Protein AF-A0A7C7T0P9-F1 (afdb_monomer)

pLDDT: mean 91.74, std 8.55, range [56.62, 98.0]

Nearest PDB structures (foldseek):
  3luq-assembly1_B  TM=8.293E-01  e=1.050E-03  Geobacter sulfurreducens PCA
  8isk-assembly1_A  TM=6.581E-01  e=5.173E-03  Zea mays
  6hmj-assembly2_D  TM=7.143E-01  e=9.553E-03  Nakamurella multipartita DSM 44233
  6e09-assembly2_C  TM=7.573E-01  e=3.683E-02  Helicobacter pylori SS1
  6e09-assembly1_A  TM=7.310E-01  e=6.802E-02  Helicobacter pylori SS1

Radius of gyration: 16.55 Å; Cα contacts (8 Å, |Δi|>4): 106; chains: 1; bounding box: 32×27×52 Å

Solvent-accessible surface area (backbone atoms only — not comparable to full-atom values): 4707 Å² total; per-residue (Å²): 114,56,74,69,59,54,51,52,53,52,53,51,48,52,48,31,57,71,71,57,47,70,48,72,69,44,77,42,85,45,46,46,97,89,65,49,79,38,37,30,34,34,30,35,39,54,37,59,52,97,88,65,49,62,79,46,70,51,75,48,76,41,81,40,43,71,58,52,53,52,52,51,52,54,48,53,60,60,75,75,107

Structure (mmCIF, N/CA/C/O backbone):
data_AF-A0A7C7T0P9-F1
#
_entry.id   AF-A0A7C7T0P9-F1
#
loop_
_atom_site.group_PDB
_atom_site.id
_atom_site.type_symbol
_atom_site.label_atom_id
_atom_site.label_alt_id
_atom_site.label_comp_id
_atom_site.label_asym_id
_atom_site.label_entity_id
_atom_site.label_seq_id
_atom_site.pdbx_PDB_ins_code
_atom_site.Cartn_x
_atom_site.Cartn_y
_atom_site.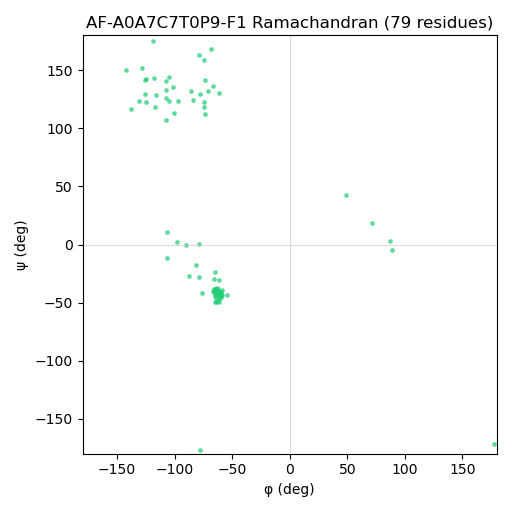Cartn_z
_atom_site.occupancy
_atom_site.B_iso_or_equiv
_atom_site.auth_seq_id
_atom_site.auth_comp_id
_atom_site.auth_asym_id
_atom_site.auth_atom_id
_atom_site.pdbx_PDB_model_num
ATOM 1 N N . MET A 1 1 ? -2.127 14.706 4.822 1.00 61.22 1 MET A N 1
ATOM 2 C CA . MET A 1 1 ? -0.982 13.773 4.924 1.00 61.22 1 MET A CA 1
ATOM 3 C C . MET A 1 1 ? 0.181 14.533 5.545 1.00 61.22 1 MET A C 1
ATOM 5 O O . MET A 1 1 ? 0.385 15.669 5.136 1.00 61.22 1 MET A O 1
ATOM 9 N N . SER A 1 2 ? 0.861 14.002 6.567 1.00 64.38 2 SER A N 1
ATOM 10 C CA . SER A 1 2 ? 2.079 14.647 7.090 1.00 64.38 2 SER A CA 1
ATOM 11 C C . SER A 1 2 ? 3.246 14.422 6.122 1.00 64.38 2 SER A C 1
ATOM 13 O O . SER A 1 2 ? 3.203 13.493 5.310 1.00 64.38 2 SER A O 1
ATOM 15 N N . ALA A 1 3 ? 4.279 15.265 6.200 1.00 69.50 3 ALA A N 1
ATOM 16 C CA . ALA A 1 3 ? 5.483 15.120 5.378 1.00 69.50 3 ALA A CA 1
ATOM 17 C C . ALA A 1 3 ? 6.175 13.762 5.611 1.00 69.50 3 ALA A C 1
ATOM 19 O O . ALA A 1 3 ? 6.567 13.103 4.651 1.00 69.50 3 ALA A O 1
ATOM 20 N N . ASP A 1 4 ? 6.218 13.299 6.864 1.00 72.38 4 ASP A N 1
ATOM 21 C CA . ASP A 1 4 ? 6.811 12.006 7.224 1.00 72.38 4 ASP A CA 1
ATOM 22 C C . ASP A 1 4 ? 6.049 10.821 6.618 1.00 72.38 4 ASP A C 1
ATOM 24 O O . ASP A 1 4 ? 6.660 9.909 6.064 1.00 72.38 4 ASP A O 1
ATOM 28 N N . SER A 1 5 ? 4.710 10.849 6.637 1.00 77.31 5 SER A N 1
ATOM 29 C CA . SER A 1 5 ? 3.912 9.788 6.011 1.00 77.31 5 SER A CA 1
ATOM 30 C C . SER A 1 5 ? 4.080 9.769 4.492 1.00 77.31 5 SER A C 1
ATOM 32 O O . SER A 1 5 ? 4.153 8.696 3.903 1.00 77.31 5 SER A O 1
ATOM 34 N N . ALA A 1 6 ? 4.176 10.937 3.847 1.00 83.81 6 ALA A N 1
ATOM 35 C CA . ALA A 1 6 ? 4.393 11.018 2.402 1.00 83.81 6 ALA A CA 1
ATOM 36 C C . ALA A 1 6 ? 5.734 10.394 1.983 1.00 83.81 6 ALA A C 1
ATOM 38 O O . ALA A 1 6 ? 5.793 9.676 0.985 1.00 83.81 6 ALA A O 1
ATOM 39 N N . LYS A 1 7 ? 6.789 10.632 2.771 1.00 88.38 7 LYS A N 1
ATOM 40 C CA . LYS A 1 7 ? 8.113 10.049 2.542 1.00 88.38 7 LYS A CA 1
ATOM 41 C C . LYS A 1 7 ? 8.082 8.524 2.645 1.00 88.38 7 LYS A C 1
ATOM 43 O O . LYS A 1 7 ? 8.557 7.858 1.731 1.00 88.38 7 LYS A O 1
ATOM 48 N N . GLN A 1 8 ? 7.464 7.984 3.697 1.00 87.94 8 GLN A N 1
ATOM 49 C CA . GLN A 1 8 ? 7.358 6.533 3.879 1.00 87.94 8 GLN A CA 1
ATOM 50 C C . GLN A 1 8 ? 6.640 5.864 2.701 1.00 87.94 8 GLN A C 1
ATOM 52 O O . GLN A 1 8 ? 7.107 4.851 2.190 1.00 87.94 8 GLN A O 1
ATOM 57 N N . TYR A 1 9 ? 5.536 6.450 2.222 1.00 89.25 9 TYR A N 1
ATOM 58 C CA . TYR A 1 9 ? 4.821 5.909 1.065 1.00 89.25 9 TYR A CA 1
ATOM 59 C C . TYR A 1 9 ? 5.690 5.839 -0.187 1.00 89.25 9 TYR A C 1
ATOM 61 O O . TYR A 1 9 ? 5.637 4.835 -0.893 1.00 89.25 9 TYR A O 1
ATOM 69 N N . ALA A 1 10 ? 6.481 6.881 -0.444 1.00 92.44 10 ALA A N 1
ATOM 70 C CA . ALA A 1 10 ? 7.376 6.922 -1.590 1.00 92.44 10 ALA A CA 1
ATOM 71 C C . ALA A 1 10 ? 8.505 5.886 -1.475 1.00 92.44 10 ALA A C 1
ATOM 73 O O . ALA A 1 10 ? 8.839 5.242 -2.466 1.00 92.44 10 ALA A O 1
ATOM 74 N N . GLU A 1 11 ? 9.073 5.698 -0.281 1.00 94.31 11 GLU A N 1
ATOM 75 C CA . GLU A 1 11 ? 10.101 4.679 -0.032 1.00 94.31 11 GLU A CA 1
ATOM 76 C C . GLU A 1 11 ? 9.551 3.262 -0.220 1.00 94.31 11 GLU A C 1
ATOM 78 O O . GLU A 1 11 ? 10.179 2.440 -0.893 1.00 94.31 11 GLU A O 1
ATOM 83 N N . ASP A 1 12 ? 8.352 2.997 0.303 1.00 92.81 12 ASP A N 1
ATOM 84 C CA . ASP A 1 12 ? 7.663 1.724 0.105 1.00 92.81 12 ASP A CA 1
ATOM 85 C C . ASP A 1 12 ? 7.390 1.484 -1.387 1.00 92.81 12 ASP A C 1
ATOM 87 O O . ASP A 1 12 ? 7.693 0.412 -1.906 1.00 92.81 12 ASP A O 1
ATOM 91 N N . ASP A 1 13 ? 6.886 2.491 -2.108 1.00 95.88 13 ASP A N 1
ATOM 92 C CA . ASP A 1 13 ? 6.617 2.387 -3.546 1.00 95.88 13 ASP A CA 1
ATOM 93 C C . ASP A 1 13 ? 7.886 2.115 -4.351 1.00 95.88 13 ASP A C 1
ATOM 95 O O . ASP A 1 13 ? 7.898 1.240 -5.215 1.00 95.88 13 ASP A O 1
ATOM 99 N N . GLN A 1 14 ? 8.982 2.807 -4.042 1.00 96.50 14 GLN A N 1
ATOM 100 C CA . GLN A 1 14 ? 10.272 2.565 -4.685 1.00 96.50 14 GLN A CA 1
ATOM 101 C C . GLN A 1 14 ? 10.803 1.157 -4.411 1.00 96.50 14 GLN A C 1
ATOM 103 O O . GLN A 1 14 ? 11.416 0.550 -5.293 1.00 96.50 14 GLN A O 1
ATOM 108 N N . ALA A 1 15 ? 10.594 0.627 -3.205 1.00 96.25 15 ALA A N 1
ATOM 109 C CA . ALA A 1 15 ? 10.967 -0.743 -2.889 1.00 96.25 15 ALA A CA 1
ATOM 110 C C . ALA A 1 15 ? 10.154 -1.742 -3.724 1.00 96.25 15 ALA A C 1
ATOM 112 O O . ALA A 1 15 ? 10.758 -2.586 -4.382 1.00 96.25 15 ALA A O 1
ATOM 113 N N . LEU A 1 16 ? 8.826 -1.594 -3.777 1.00 97.06 16 LEU A N 1
ATOM 114 C CA . LEU A 1 16 ? 7.945 -2.485 -4.543 1.00 97.06 16 LEU A CA 1
ATOM 115 C C . LEU A 1 16 ? 8.204 -2.411 -6.052 1.00 97.06 16 LEU A C 1
ATOM 117 O O . LEU A 1 16 ? 8.204 -3.436 -6.727 1.00 97.06 16 LEU A O 1
ATOM 121 N N . LEU A 1 17 ? 8.480 -1.220 -6.589 1.00 97.00 17 LEU A N 1
ATOM 122 C CA . LEU A 1 17 ? 8.867 -1.050 -7.993 1.00 97.00 17 LEU A CA 1
ATOM 123 C C . LEU A 1 17 ? 10.181 -1.770 -8.315 1.00 97.00 17 LEU A C 1
ATOM 125 O O . LEU A 1 17 ? 10.319 -2.346 -9.390 1.00 97.00 17 LEU A O 1
ATOM 129 N N . ARG A 1 18 ? 11.143 -1.750 -7.383 1.00 96.00 18 ARG A N 1
ATOM 130 C CA . ARG A 1 18 ? 12.454 -2.382 -7.564 1.00 96.00 18 ARG A CA 1
ATOM 131 C C . ARG A 1 18 ? 12.401 -3.900 -7.418 1.00 96.00 18 ARG A C 1
ATOM 133 O O . ARG A 1 18 ? 13.086 -4.590 -8.164 1.00 96.00 18 ARG A O 1
ATOM 140 N N . THR A 1 19 ? 11.661 -4.419 -6.439 1.00 96.38 19 THR A N 1
ATOM 141 C CA . THR A 1 19 ? 11.609 -5.867 -6.179 1.00 96.38 19 THR A CA 1
ATOM 142 C C . THR A 1 19 ? 10.541 -6.570 -7.010 1.00 96.38 19 THR A C 1
ATOM 144 O O . THR A 1 19 ? 10.680 -7.748 -7.328 1.00 96.38 19 THR A O 1
ATOM 147 N N . GLY A 1 20 ? 9.484 -5.855 -7.397 1.00 96.19 20 GLY A N 1
ATOM 148 C CA . GLY A 1 20 ? 8.300 -6.446 -8.008 1.00 96.19 20 GLY A CA 1
ATOM 149 C C . GLY A 1 20 ? 7.451 -7.257 -7.028 1.00 96.19 20 GLY A C 1
ATOM 150 O O . GLY A 1 20 ? 6.629 -8.065 -7.471 1.00 96.19 20 GLY A O 1
ATOM 151 N N . ASP A 1 21 ? 7.629 -7.040 -5.725 1.00 97.31 21 ASP A N 1
ATOM 152 C CA . ASP A 1 21 ? 6.783 -7.629 -4.692 1.00 97.31 21 ASP A CA 1
ATOM 153 C C . ASP A 1 21 ? 5.459 -6.880 -4.558 1.00 97.31 21 ASP A C 1
ATOM 155 O O . ASP A 1 21 ? 5.294 -5.742 -4.997 1.00 97.31 21 ASP A O 1
ATOM 159 N N . SER A 1 22 ? 4.501 -7.534 -3.910 1.00 96.88 22 SER A N 1
ATOM 160 C CA . SER A 1 22 ? 3.215 -6.938 -3.565 1.00 96.88 22 SER A CA 1
ATOM 161 C C . SER A 1 22 ? 3.151 -6.601 -2.086 1.00 96.88 22 SER A C 1
ATOM 163 O O . SER A 1 22 ? 3.614 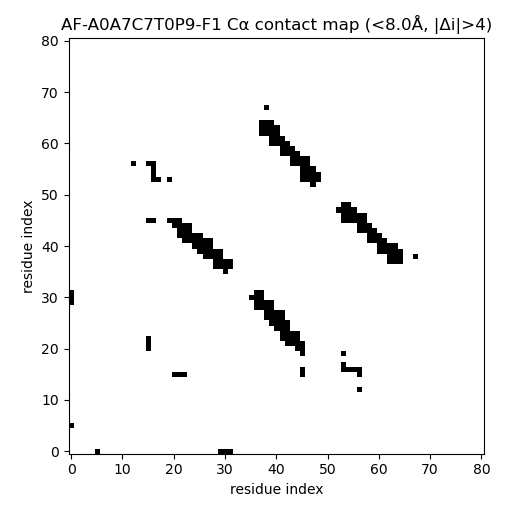-7.359 -1.235 1.00 96.88 22 SER A O 1
ATOM 165 N N . LEU A 1 23 ? 2.487 -5.496 -1.781 1.00 96.75 23 LEU A N 1
ATOM 166 C CA . LEU A 1 23 ? 2.049 -5.164 -0.436 1.00 96.75 23 LEU A CA 1
ATOM 167 C C . LEU A 1 23 ? 0.546 -5.414 -0.372 1.00 96.75 23 LEU A C 1
ATOM 169 O O . LEU A 1 23 ? -0.199 -4.866 -1.178 1.00 96.75 23 LEU A O 1
ATOM 173 N N . VAL A 1 24 ? 0.090 -6.256 0.551 1.00 97.19 24 VAL A N 1
ATOM 174 C CA . VAL A 1 24 ? -1.323 -6.647 0.639 1.00 97.19 24 VAL A CA 1
ATOM 175 C C . VAL A 1 24 ? -1.838 -6.366 2.038 1.00 97.19 24 VAL A C 1
ATOM 177 O O . VAL A 1 24 ? -1.225 -6.774 3.020 1.00 97.19 24 VAL A O 1
ATOM 180 N N . ASP A 1 25 ? -2.969 -5.668 2.102 1.00 96.44 25 ASP A N 1
ATOM 181 C CA . ASP A 1 25 ? -3.754 -5.426 3.312 1.00 96.44 25 ASP A CA 1
ATOM 182 C C . ASP A 1 25 ? -2.945 -4.921 4.518 1.00 96.44 25 ASP A C 1
ATOM 184 O O . ASP A 1 25 ? -3.181 -5.307 5.665 1.00 96.44 25 ASP A O 1
ATOM 188 N N . ARG A 1 26 ? -2.017 -3.987 4.277 1.00 95.62 26 ARG A N 1
ATOM 189 C CA . ARG A 1 26 ? -1.301 -3.302 5.356 1.00 95.62 26 ARG A CA 1
ATOM 190 C C . ARG A 1 26 ? -2.226 -2.292 6.026 1.00 95.62 26 ARG A C 1
ATOM 192 O O . ARG A 1 26 ? -2.751 -1.392 5.370 1.00 95.62 26 ARG A O 1
ATOM 199 N N . GLU A 1 27 ? -2.422 -2.438 7.334 1.00 95.00 27 GLU A N 1
ATOM 200 C CA . GLU A 1 27 ? -3.114 -1.432 8.139 1.00 95.00 27 GLU A CA 1
ATOM 201 C C . GLU A 1 27 ? -2.180 -0.262 8.443 1.00 95.00 27 GLU A C 1
ATOM 203 O O . GLU A 1 27 ? -1.061 -0.440 8.923 1.00 95.00 27 GLU A O 1
ATOM 208 N N . GLU A 1 28 ? -2.652 0.950 8.182 1.00 92.69 28 GLU A N 1
ATOM 209 C CA . GLU A 1 28 ? -1.860 2.162 8.326 1.00 92.69 28 GLU A CA 1
ATOM 210 C C . GLU A 1 28 ? -2.704 3.307 8.880 1.00 92.69 28 GLU A C 1
ATOM 212 O O . GLU A 1 28 ? -3.917 3.393 8.655 1.00 92.69 28 GLU A O 1
ATOM 217 N N . LYS A 1 29 ? -2.055 4.217 9.609 1.00 91.12 29 LYS A N 1
ATOM 218 C CA . LYS A 1 29 ? -2.693 5.452 10.068 1.00 91.12 29 LYS A CA 1
ATOM 219 C C . LYS A 1 29 ? -2.610 6.497 8.964 1.00 91.12 29 LYS A C 1
ATOM 221 O O . LYS A 1 29 ? -1.530 6.836 8.495 1.00 91.12 29 LYS A O 1
ATOM 226 N N . GLY A 1 30 ? -3.762 7.025 8.585 1.00 88.75 30 GLY A N 1
ATOM 227 C CA . GLY A 1 30 ? -3.905 8.106 7.627 1.00 88.75 30 GLY A CA 1
ATOM 228 C C . GLY A 1 30 ? -4.569 9.328 8.247 1.00 88.75 30 GLY A C 1
ATOM 229 O O . GLY A 1 30 ? -5.041 9.318 9.385 1.00 88.75 30 GLY A O 1
ATOM 230 N N . ARG A 1 31 ? -4.644 10.394 7.451 1.00 88.88 31 ARG A N 1
ATOM 231 C CA . ARG A 1 31 ? -5.384 11.608 7.793 1.00 88.88 31 ARG A CA 1
ATOM 232 C C . ARG A 1 31 ? -6.267 12.004 6.618 1.00 88.88 31 ARG A C 1
ATOM 234 O O . ARG A 1 31 ? -5.751 12.179 5.513 1.00 88.88 31 ARG A O 1
ATOM 241 N N . ALA A 1 32 ? -7.567 12.124 6.861 1.00 87.38 32 ALA A N 1
ATOM 242 C CA . ALA A 1 32 ? -8.536 12.600 5.883 1.00 87.38 32 ALA A CA 1
ATOM 243 C C . ALA A 1 32 ? -8.333 14.096 5.573 1.00 87.38 32 ALA A C 1
ATOM 245 O O . ALA A 1 32 ? -7.581 14.793 6.258 1.00 87.38 32 ALA A O 1
ATOM 246 N N . ALA A 1 33 ? -8.991 14.587 4.519 1.00 85.56 33 ALA A N 1
ATOM 247 C CA . ALA A 1 33 ? -8.871 15.980 4.078 1.00 85.56 33 ALA A CA 1
ATOM 248 C C . ALA A 1 33 ? -9.340 16.990 5.141 1.00 85.56 33 ALA A C 1
ATOM 250 O O . ALA A 1 33 ? -8.789 18.080 5.237 1.00 85.56 33 ALA A O 1
ATOM 251 N N . ASP A 1 34 ? -10.307 16.597 5.972 1.00 90.12 34 ASP A N 1
ATOM 252 C CA . ASP A 1 34 ? -10.820 17.378 7.103 1.00 90.12 34 ASP A CA 1
ATOM 253 C C . ASP A 1 34 ? -9.912 17.333 8.350 1.00 90.12 34 ASP A C 1
ATOM 255 O O . ASP A 1 34 ? -10.224 17.932 9.375 1.00 90.12 34 ASP A O 1
ATOM 259 N N . GLY A 1 35 ? -8.781 16.624 8.279 1.00 87.00 35 GLY A N 1
ATOM 260 C CA . GLY A 1 35 ? -7.831 16.485 9.377 1.00 87.00 35 GLY A CA 1
ATOM 261 C C . GLY A 1 35 ? -8.097 15.310 10.319 1.00 87.00 35 GLY A C 1
ATOM 262 O O . GLY A 1 35 ? -7.243 15.054 11.173 1.00 87.00 35 GLY A O 1
ATOM 263 N N . THR A 1 36 ? -9.198 14.572 10.146 1.00 90.00 36 THR A N 1
ATOM 264 C CA . THR A 1 36 ? -9.558 13.412 10.974 1.00 90.00 36 THR A CA 1
ATOM 265 C C . THR A 1 36 ? -8.570 12.264 10.780 1.00 90.00 36 THR A C 1
ATOM 267 O O . THR A 1 36 ? -8.199 11.929 9.651 1.00 90.00 36 THR A O 1
ATOM 270 N N . GLU A 1 37 ? -8.158 11.621 11.874 1.00 91.50 37 GLU A N 1
ATOM 271 C CA . GLU A 1 37 ? -7.368 10.391 11.804 1.00 91.50 37 GLU A CA 1
ATOM 272 C C . GLU A 1 37 ? -8.224 9.222 11.318 1.00 91.50 37 GLU A C 1
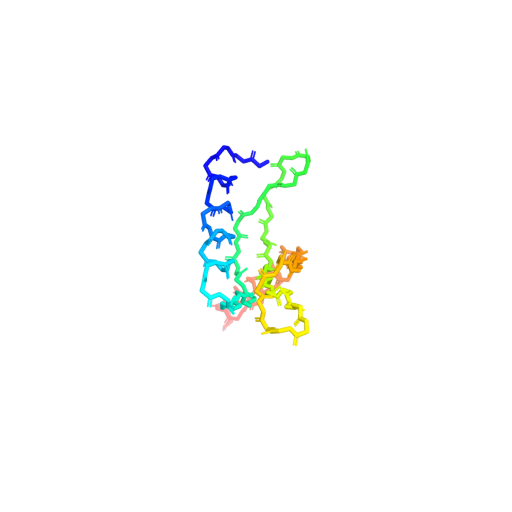ATOM 274 O O . GLU A 1 37 ? -9.333 8.979 11.803 1.00 91.50 37 GLU A O 1
ATOM 279 N N . VAL A 1 38 ? -7.694 8.481 10.352 1.00 94.25 38 VAL A N 1
ATOM 280 C CA . VAL A 1 38 ? -8.360 7.321 9.762 1.00 94.25 38 VAL A CA 1
ATOM 281 C C . VAL A 1 38 ? -7.428 6.123 9.777 1.00 94.25 38 VAL A C 1
ATOM 283 O O . VAL A 1 38 ? -6.211 6.262 9.703 1.00 94.25 38 VAL A O 1
ATOM 286 N N . CYS A 1 39 ? -8.004 4.930 9.842 1.00 95.31 39 CYS A N 1
ATOM 287 C CA . CYS A 1 39 ? -7.282 3.694 9.592 1.00 95.31 39 CYS A CA 1
ATOM 288 C C . CYS A 1 39 ? -7.531 3.268 8.143 1.00 95.31 39 CYS A C 1
ATOM 290 O O . CYS A 1 39 ? -8.685 3.140 7.716 1.00 95.31 39 CYS A O 1
ATOM 292 N N . LEU A 1 40 ? -6.452 3.097 7.386 1.00 95.25 40 LEU A N 1
ATOM 293 C CA . LEU A 1 40 ? -6.470 2.657 5.999 1.00 95.25 40 LEU A CA 1
ATOM 294 C C . LEU A 1 40 ? -5.960 1.222 5.914 1.00 95.25 40 LEU A C 1
ATOM 296 O O . LEU A 1 40 ? -5.021 0.854 6.609 1.00 95.25 40 LEU A O 1
ATOM 300 N N . LEU A 1 41 ? -6.587 0.430 5.053 1.00 96.75 41 LEU A N 1
ATOM 301 C CA . LEU A 1 41 ? -6.117 -0.880 4.634 1.00 96.75 41 LEU A CA 1
ATOM 302 C C . LEU A 1 41 ? -5.617 -0.750 3.199 1.00 96.75 41 LEU A C 1
ATOM 304 O O . LEU A 1 41 ? -6.423 -0.568 2.278 1.00 96.75 41 LEU A O 1
ATOM 308 N N . THR A 1 42 ? -4.302 -0.785 3.038 1.00 96.19 42 THR A N 1
ATOM 309 C CA . THR A 1 42 ? -3.619 -0.469 1.785 1.00 96.19 42 THR A CA 1
ATOM 310 C C . THR A 1 42 ? -3.082 -1.738 1.141 1.00 96.19 42 THR A C 1
ATOM 312 O O . THR A 1 42 ? -2.438 -2.552 1.797 1.00 96.19 42 THR A O 1
ATOM 315 N N . SER A 1 43 ? -3.323 -1.888 -0.158 1.00 97.44 43 SER A N 1
ATOM 316 C CA . SER A 1 43 ? -2.672 -2.879 -1.015 1.00 97.44 43 SER A CA 1
ATOM 317 C C . SER A 1 43 ? -2.029 -2.182 -2.210 1.00 97.44 43 SER A C 1
ATOM 319 O O . SER A 1 43 ? -2.596 -1.227 -2.735 1.00 97.44 43 SER 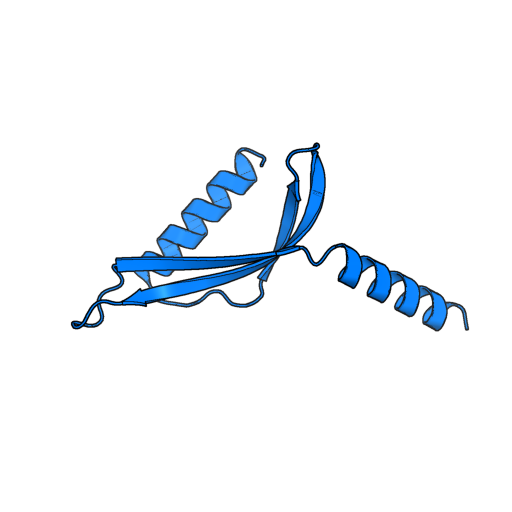A O 1
ATOM 321 N N . LYS A 1 44 ? -0.861 -2.651 -2.645 1.00 97.69 44 LYS A N 1
ATOM 322 C CA . LYS A 1 44 ? -0.109 -2.144 -3.792 1.00 97.69 44 LYS A CA 1
ATOM 323 C C . LYS A 1 44 ? 0.451 -3.322 -4.581 1.00 97.69 44 LYS A C 1
ATOM 325 O O . LYS A 1 44 ? 1.252 -4.092 -4.053 1.00 97.69 44 LYS A O 1
ATOM 330 N N . ILE A 1 45 ? 0.003 -3.462 -5.824 1.00 97.69 45 ILE A N 1
ATOM 331 C CA . ILE A 1 45 ? 0.337 -4.589 -6.699 1.00 97.69 45 ILE A CA 1
ATOM 332 C C . ILE A 1 45 ? 1.133 -4.074 -7.904 1.00 97.69 45 ILE A C 1
ATOM 334 O O . ILE A 1 45 ? 0.670 -3.137 -8.559 1.00 97.69 45 ILE A O 1
ATOM 338 N N . PRO A 1 46 ? 2.297 -4.657 -8.230 1.00 97.81 46 PRO A N 1
ATOM 339 C CA . PRO A 1 46 ? 3.055 -4.289 -9.419 1.00 97.81 46 PRO A CA 1
ATOM 340 C C . PRO A 1 46 ? 2.281 -4.540 -10.707 1.00 97.81 46 PRO A C 1
ATOM 342 O O . PRO A 1 46 ? 1.770 -5.637 -10.938 1.00 97.81 46 PRO A O 1
ATOM 345 N N . LEU A 1 47 ? 2.242 -3.527 -11.566 1.00 97.62 47 LEU A N 1
ATOM 346 C CA . LEU A 1 47 ? 1.814 -3.670 -12.948 1.00 97.62 47 LEU A CA 1
ATOM 347 C C . LEU A 1 47 ? 3.016 -4.112 -13.780 1.00 97.62 47 LEU A C 1
ATOM 349 O O . LEU A 1 47 ? 4.094 -3.528 -13.665 1.00 97.62 47 LEU A O 1
ATOM 353 N N . ARG A 1 48 ? 2.823 -5.138 -14.609 1.00 96.94 48 ARG A N 1
ATOM 354 C CA . ARG A 1 48 ? 3.874 -5.695 -15.462 1.00 96.94 48 ARG A CA 1
ATOM 355 C C . ARG A 1 48 ? 3.520 -5.541 -16.934 1.00 96.94 48 ARG A C 1
ATOM 357 O O . ARG A 1 48 ? 2.347 -5.647 -17.291 1.00 96.94 48 ARG A O 1
ATOM 364 N N . ASP A 1 49 ? 4.523 -5.266 -17.763 1.00 96.88 49 ASP A N 1
ATOM 365 C CA . ASP A 1 49 ? 4.390 -5.336 -19.220 1.00 96.88 49 ASP A CA 1
ATOM 366 C C . ASP A 1 49 ? 4.439 -6.792 -19.728 1.00 96.88 49 ASP A C 1
ATOM 368 O O . ASP A 1 49 ? 4.491 -7.745 -18.946 1.00 96.88 49 ASP A O 1
ATOM 372 N N . ALA A 1 50 ? 4.393 -6.965 -21.051 1.00 97.69 50 ALA A N 1
ATOM 373 C CA . ALA A 1 50 ? 4.424 -8.279 -21.693 1.00 97.69 50 ALA A CA 1
ATOM 374 C C . ALA A 1 50 ? 5.747 -9.038 -21.475 1.00 97.69 50 ALA A C 1
ATOM 376 O O . ALA A 1 50 ? 5.749 -10.266 -21.514 1.00 97.69 50 ALA A O 1
ATOM 377 N N . ASP A 1 51 ? 6.838 -8.319 -21.203 1.00 96.75 51 ASP A N 1
ATOM 378 C CA . ASP A 1 51 ? 8.166 -8.880 -20.949 1.00 96.75 51 ASP A CA 1
ATOM 379 C C . ASP A 1 51 ? 8.389 -9.174 -19.450 1.00 96.75 51 ASP A C 1
ATOM 381 O O . ASP A 1 51 ? 9.432 -9.692 -19.050 1.00 96.75 51 ASP A O 1
ATOM 385 N N . GLY A 1 52 ? 7.394 -8.878 -18.604 1.00 94.75 52 GLY A N 1
ATOM 386 C CA . GLY A 1 52 ? 7.412 -9.124 -17.163 1.00 94.75 52 GLY A CA 1
ATOM 387 C C . GLY A 1 52 ? 8.044 -8.003 -16.333 1.00 94.75 52 GLY A C 1
ATOM 388 O O . GLY A 1 52 ? 8.117 -8.134 -15.101 1.00 94.75 52 GLY A O 1
ATOM 389 N N . ASN A 1 53 ? 8.457 -6.897 -16.959 1.00 96.19 53 ASN A N 1
ATOM 390 C CA . ASN A 1 53 ? 9.064 -5.761 -16.268 1.00 96.19 53 ASN A CA 1
ATOM 391 C C . ASN A 1 53 ? 8.007 -4.981 -15.493 1.00 96.19 53 ASN A C 1
ATOM 393 O O . ASN A 1 53 ? 6.891 -4.781 -15.971 1.00 96.19 53 ASN A O 1
ATOM 397 N N . VAL A 1 54 ? 8.362 -4.501 -14.301 1.00 97.38 54 VAL A N 1
ATOM 398 C CA . VAL A 1 54 ? 7.470 -3.655 -13.502 1.00 97.38 54 VAL A CA 1
ATOM 399 C C . VAL A 1 54 ? 7.424 -2.255 -14.111 1.00 97.38 54 VAL A C 1
ATOM 401 O O . VAL A 1 54 ? 8.437 -1.564 -14.163 1.00 97.38 54 VAL A O 1
ATOM 404 N N . THR A 1 55 ? 6.242 -1.824 -14.545 1.00 96.94 55 THR A N 1
ATOM 405 C CA . THR A 1 55 ? 6.019 -0.510 -15.176 1.00 96.94 55 THR A CA 1
ATOM 406 C C . THR A 1 55 ? 5.299 0.478 -14.265 1.00 96.94 55 THR A C 1
ATOM 408 O O . THR A 1 55 ? 5.249 1.673 -14.553 1.00 96.94 55 THR A O 1
ATOM 411 N N . GLY A 1 56 ? 4.755 0.003 -13.144 1.00 96.75 56 GLY A N 1
ATOM 412 C CA . GLY A 1 56 ? 4.060 0.830 -12.168 1.00 96.75 56 GLY A CA 1
ATOM 413 C C . GLY A 1 56 ? 3.479 0.011 -11.021 1.00 96.75 56 GLY A C 1
ATOM 414 O O . GLY A 1 56 ? 3.721 -1.190 -10.912 1.00 96.75 56 GLY A O 1
ATOM 415 N N . LEU A 1 57 ? 2.679 0.665 -10.179 1.00 98.00 57 LEU A N 1
ATOM 416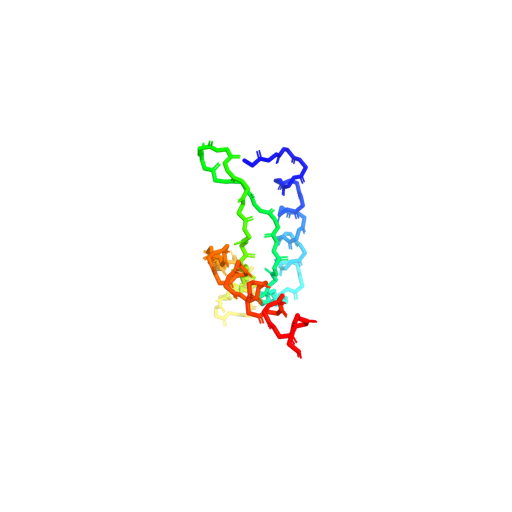 C CA . LEU A 1 57 ? 1.927 0.035 -9.094 1.00 98.00 57 LEU A CA 1
ATOM 417 C C . LEU A 1 57 ? 0.440 0.380 -9.219 1.00 98.00 57 LEU A C 1
ATOM 419 O O . LEU A 1 57 ? 0.078 1.520 -9.508 1.00 98.00 57 LEU A O 1
ATOM 423 N N . VAL A 1 58 ? -0.420 -0.589 -8.925 1.00 97.25 58 VAL A N 1
ATOM 424 C CA . VAL A 1 58 ? -1.852 -0.388 -8.695 1.00 97.25 58 VAL A CA 1
ATOM 425 C C . VAL A 1 58 ? -2.093 -0.390 -7.192 1.00 97.25 58 VAL A C 1
ATOM 427 O O . VAL A 1 58 ? -1.908 -1.411 -6.529 1.00 97.25 58 VAL A O 1
ATOM 430 N N . GLY A 1 59 ? -2.489 0.762 -6.653 1.00 95.62 59 GLY A N 1
ATOM 431 C CA . GLY A 1 59 ? -2.785 0.945 -5.234 1.00 95.62 59 GLY A CA 1
ATOM 432 C C . GLY A 1 59 ? -4.285 0.940 -4.941 1.00 95.62 59 GLY A C 1
ATOM 433 O O . GLY A 1 59 ? -5.056 1.607 -5.626 1.00 95.62 59 GLY A O 1
ATOM 434 N N . ILE A 1 60 ? -4.698 0.238 -3.886 1.00 95.69 60 ILE A N 1
ATOM 435 C CA . ILE A 1 60 ? -6.052 0.293 -3.326 1.00 95.69 60 ILE A CA 1
ATOM 436 C C . ILE A 1 60 ? -5.939 0.648 -1.847 1.00 95.69 60 ILE A C 1
ATOM 438 O O . ILE A 1 60 ? -5.328 -0.089 -1.078 1.00 95.69 60 ILE A O 1
ATOM 442 N N . CYS A 1 61 ? -6.584 1.739 -1.437 1.00 93.50 61 CYS A N 1
ATOM 443 C CA . CYS A 1 61 ? -6.659 2.159 -0.039 1.00 93.50 61 CYS A CA 1
ATOM 444 C C . CYS A 1 61 ? -8.118 2.141 0.422 1.00 93.50 61 CYS A C 1
ATOM 446 O O . CYS A 1 61 ? -8.954 2.879 -0.100 1.00 93.50 61 CYS A O 1
ATOM 448 N N . ARG A 1 62 ? -8.437 1.313 1.420 1.00 95.56 62 ARG A N 1
ATOM 449 C CA . ARG A 1 62 ? -9.789 1.202 1.990 1.00 95.56 62 ARG A CA 1
ATOM 450 C C . ARG A 1 62 ? -9.824 1.838 3.372 1.00 95.56 62 ARG A C 1
ATOM 452 O O . ARG A 1 62 ? -9.055 1.451 4.241 1.00 95.56 62 ARG A O 1
ATOM 459 N N . ASN A 1 63 ? -10.738 2.776 3.614 1.00 95.50 63 ASN A N 1
ATOM 460 C CA . ASN A 1 63 ? -10.947 3.301 4.964 1.00 95.50 63 ASN A CA 1
ATOM 461 C C . ASN A 1 63 ? -11.686 2.262 5.821 1.00 95.50 63 ASN A C 1
ATOM 463 O O . ASN A 1 63 ? -12.863 1.983 5.599 1.00 95.50 63 ASN A O 1
ATOM 467 N N . ILE A 1 64 ? -10.991 1.711 6.815 1.00 96.81 64 ILE A N 1
ATOM 468 C CA . ILE A 1 64 ? -11.488 0.671 7.726 1.00 96.81 64 ILE A CA 1
ATOM 469 C C . ILE A 1 64 ? -11.779 1.208 9.133 1.00 96.81 64 ILE A C 1
ATOM 471 O O . ILE A 1 64 ? -12.058 0.432 10.042 1.00 96.81 64 ILE A O 1
ATOM 475 N N . THR A 1 65 ? -11.776 2.529 9.331 1.00 95.81 65 THR A N 1
ATOM 476 C CA . THR A 1 65 ? -11.975 3.156 10.653 1.00 95.81 65 THR A CA 1
ATOM 477 C C . THR A 1 65 ? -13.262 2.683 11.331 1.00 95.81 65 THR A C 1
ATOM 479 O O . THR A 1 65 ? -13.257 2.344 12.511 1.00 95.81 65 THR A O 1
ATOM 482 N N . LYS A 1 66 ? -14.371 2.602 10.580 1.00 95.62 66 LYS A N 1
ATOM 483 C CA . LYS A 1 66 ? -15.654 2.106 11.108 1.00 95.62 66 LYS A CA 1
ATOM 484 C C . LYS A 1 66 ? -15.573 0.638 11.536 1.00 95.62 66 LYS A C 1
ATOM 486 O O . LYS A 1 66 ? -16.101 0.292 12.587 1.00 95.62 66 LYS A O 1
ATOM 491 N N . ARG A 1 67 ? -14.888 -0.198 10.748 1.00 95.88 67 ARG A N 1
ATOM 492 C CA . ARG A 1 67 ? -14.670 -1.620 11.051 1.00 95.88 67 ARG A CA 1
ATOM 493 C C . ARG A 1 67 ? -13.877 -1.781 12.351 1.00 95.88 67 ARG A C 1
ATOM 495 O O . ARG A 1 67 ? -14.336 -2.483 13.242 1.00 95.88 67 ARG A O 1
ATOM 502 N N . LYS A 1 68 ? -12.758 -1.063 12.495 1.00 94.38 68 LYS A N 1
ATOM 503 C CA . LYS A 1 68 ? -11.904 -1.106 13.698 1.00 94.38 68 LYS A CA 1
ATOM 504 C C . LYS A 1 68 ? -12.658 -0.688 14.962 1.00 94.38 68 LYS A C 1
ATOM 506 O O . LYS A 1 68 ? -12.615 -1.401 15.954 1.00 94.38 68 LYS A O 1
ATOM 511 N N . ARG A 1 69 ? -13.430 0.405 14.899 1.00 93.56 69 ARG A N 1
ATOM 512 C CA . ARG A 1 69 ? -14.263 0.851 16.032 1.00 93.56 69 ARG A CA 1
ATOM 513 C C . ARG A 1 69 ? -15.306 -0.193 16.435 1.00 93.56 69 ARG A C 1
ATOM 515 O O . ARG A 1 69 ? -15.531 -0.405 17.619 1.00 93.56 69 ARG A O 1
ATOM 522 N N . ALA A 1 70 ? -15.939 -0.855 15.465 1.00 94.56 70 ALA A N 1
ATOM 523 C CA . ALA A 1 70 ? -16.899 -1.919 15.756 1.00 94.56 70 ALA A CA 1
ATOM 524 C C . ALA A 1 70 ? -16.226 -3.139 16.416 1.00 94.56 70 ALA A C 1
ATOM 526 O O . ALA A 1 70 ? -16.770 -3.697 17.365 1.00 94.56 70 ALA A O 1
ATOM 527 N N . GLU A 1 71 ? -15.034 -3.524 15.952 1.00 93.62 71 GLU A N 1
ATOM 528 C CA . GLU A 1 71 ? -14.237 -4.606 16.548 1.00 93.62 71 GLU A CA 1
ATOM 529 C C . GLU A 1 71 ? -13.811 -4.287 17.988 1.00 93.62 71 GLU A C 1
ATOM 531 O O . GLU A 1 71 ? -13.889 -5.157 18.855 1.00 93.62 71 GLU A O 1
ATOM 536 N N . GLU A 1 72 ? -13.404 -3.045 18.259 1.00 93.19 72 GLU A N 1
ATOM 537 C CA . GLU A 1 72 ? -13.036 -2.571 19.599 1.00 93.19 72 GLU A CA 1
ATOM 538 C C . GLU A 1 72 ? -14.228 -2.589 20.559 1.00 93.19 72 GLU A C 1
ATOM 540 O O . GLU A 1 72 ? -14.115 -3.120 21.662 1.00 93.19 72 GLU A O 1
ATOM 545 N N . LEU A 1 73 ? -15.390 -2.085 20.128 1.00 93.62 73 LEU A N 1
ATOM 546 C CA . LEU A 1 73 ? -16.618 -2.127 20.928 1.00 93.62 73 LEU A CA 1
ATOM 547 C C . LEU A 1 73 ? -17.038 -3.565 21.243 1.00 93.62 73 LEU A C 1
ATOM 549 O O . LEU A 1 73 ? -17.389 -3.872 22.381 1.00 93.62 73 LEU A O 1
ATOM 553 N N . LEU A 1 74 ? -16.972 -4.458 20.250 1.00 94.06 74 LEU A N 1
ATOM 554 C CA . LEU A 1 74 ? -17.293 -5.868 20.4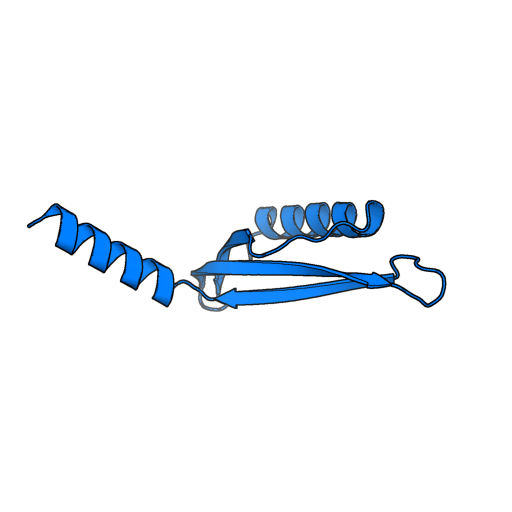48 1.00 94.06 74 LEU A CA 1
ATOM 555 C C . LEU A 1 74 ? -16.309 -6.543 21.411 1.00 94.06 74 LEU A C 1
ATOM 557 O O . LEU A 1 74 ? -16.721 -7.380 22.211 1.00 94.06 74 LEU A O 1
ATOM 561 N N . ARG A 1 75 ? -15.018 -6.199 21.340 1.00 92.69 75 ARG A N 1
ATOM 562 C CA . ARG A 1 75 ? -13.999 -6.716 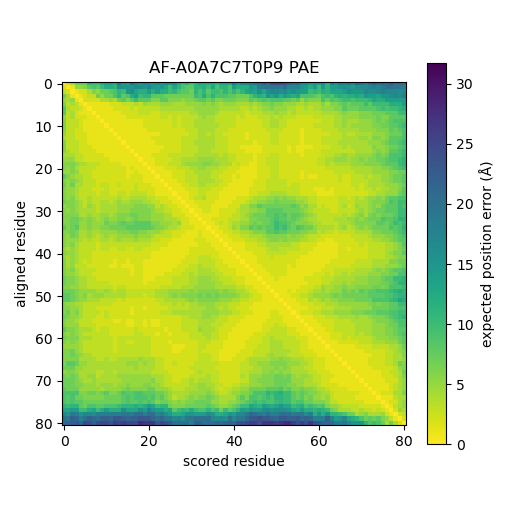22.259 1.00 92.69 75 ARG A CA 1
ATOM 563 C C . ARG A 1 75 ? -14.257 -6.242 23.689 1.00 92.69 75 ARG A C 1
ATOM 565 O O . ARG A 1 75 ? -14.346 -7.079 24.578 1.00 92.69 75 ARG A O 1
ATOM 572 N N . ALA A 1 76 ? -14.480 -4.944 23.887 1.00 91.56 76 ALA A N 1
ATOM 573 C CA . ALA A 1 76 ? -14.766 -4.374 25.202 1.00 91.56 76 ALA A CA 1
ATOM 574 C C . ALA A 1 76 ? -16.032 -4.979 25.837 1.00 91.56 76 ALA A C 1
ATOM 576 O O . ALA A 1 76 ? -16.037 -5.306 27.022 1.00 91.56 76 ALA A O 1
ATOM 577 N N . ALA A 1 77 ? -17.087 -5.197 25.043 1.00 91.00 77 ALA A N 1
ATOM 578 C CA . ALA A 1 77 ? -18.321 -5.831 25.513 1.00 91.00 77 ALA A CA 1
ATOM 579 C C . ALA A 1 77 ? -18.128 -7.302 25.929 1.00 91.00 77 ALA A C 1
ATOM 581 O O . ALA A 1 77 ? -18.835 -7.786 26.805 1.00 91.00 77 ALA A O 1
ATOM 582 N N . LYS A 1 78 ? -17.179 -8.017 25.312 1.00 88.25 78 LYS A N 1
ATOM 583 C CA . LYS A 1 78 ? -16.834 -9.398 25.687 1.00 88.25 78 LYS A CA 1
ATOM 584 C C . LYS A 1 78 ? -15.936 -9.482 26.921 1.00 88.25 78 LYS A C 1
ATOM 586 O O . LYS A 1 78 ? -15.974 -10.492 27.601 1.00 88.25 78 LYS A O 1
ATOM 591 N N . GLU A 1 79 ? -15.121 -8.464 27.183 1.00 80.44 79 GLU A N 1
ATOM 592 C CA . GLU A 1 79 ? -14.215 -8.412 28.343 1.00 80.44 79 GLU A CA 1
ATOM 593 C C . GLU A 1 79 ? -14.916 -7.962 29.635 1.00 80.44 79 GLU A C 1
ATOM 595 O O . GLU A 1 79 ? -14.393 -8.165 30.726 1.00 80.44 79 GLU A O 1
ATOM 600 N N . THR A 1 80 ? -16.094 -7.345 29.518 1.00 68.62 80 THR A N 1
ATOM 601 C CA . THR A 1 80 ? -16.915 -6.872 30.648 1.00 68.62 80 THR A CA 1
ATOM 602 C C . THR A 1 80 ? -18.042 -7.834 31.045 1.00 68.62 80 THR A C 1
ATOM 604 O O . THR A 1 80 ? -18.806 -7.514 31.957 1.00 68.62 80 THR A O 1
ATOM 607 N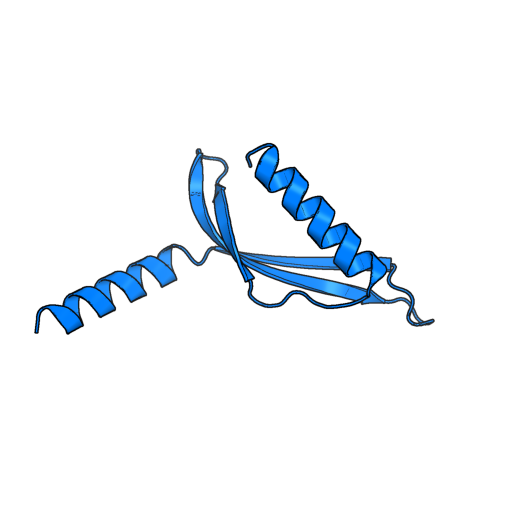 N . ALA A 1 81 ? -18.138 -8.992 30.385 1.00 56.62 81 ALA A N 1
ATOM 608 C CA . ALA A 1 81 ? -19.095 -10.068 30.661 1.00 56.62 81 ALA A CA 1
ATOM 609 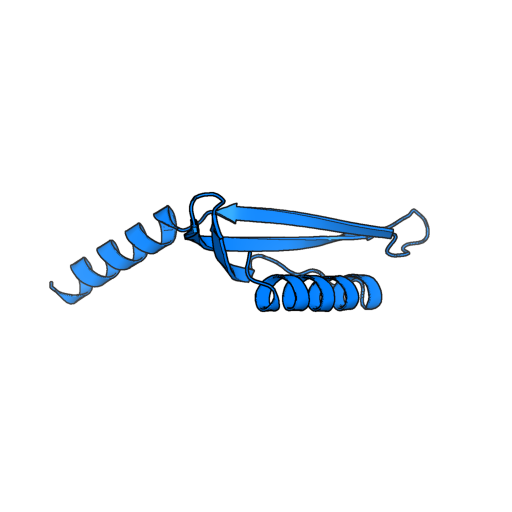C C . ALA A 1 81 ? -18.413 -11.238 31.383 1.00 56.62 81 ALA A C 1
ATOM 611 O O . ALA A 1 81 ? -19.063 -11.819 32.280 1.00 56.62 81 ALA A O 1
#

Sequence (81 aa):
MSADSAKQYAEDDQALLRTGDSLVDREEKGRAADGTEVCLLTSKIPLRDADGNVTGLVGICRNITKRKRAEELLRAAKETA

Mean predicted aligned error: 4.64 Å

Foldseek 3Di:
DDPVVVVVVVVVQVVCLVPQDKDFQDWDWDADPVRDIFIKGKIWHFDADPVRHGPGIDMDIDTCRVVVVVVVVVVVVVVVD

Secondary structure (DSSP, 8-state):
--HHHHHHHHHHHHHHHHH---EEEEEEEEE-TTS-EEEEEEEEEEEE-TTS-EEEEEEEEEE-HHHHHHHHHHHHHHH--